Protein AF-A0A0U3ACP2-F1 (afdb_monomer)

Structure (mmCIF, N/CA/C/O backbone):
data_AF-A0A0U3ACP2-F1
#
_entry.id   AF-A0A0U3ACP2-F1
#
loop_
_atom_site.group_PDB
_atom_site.id
_atom_site.type_symbol
_atom_site.label_atom_id
_atom_site.label_alt_id
_atom_site.label_comp_id
_atom_site.label_asym_id
_atom_site.label_entity_id
_atom_site.label_seq_id
_atom_site.pdbx_PDB_ins_code
_atom_site.Cartn_x
_atom_site.Cartn_y
_atom_site.Cartn_z
_atom_site.occupancy
_atom_site.B_iso_or_equiv
_atom_site.auth_seq_id
_atom_site.auth_comp_id
_atom_site.auth_asym_id
_atom_site.auth_atom_id
_atom_site.pdbx_PDB_model_num
ATOM 1 N N . GLY A 1 1 ? 22.436 21.867 -11.430 1.00 62.94 1 GLY A N 1
ATOM 2 C CA . GLY A 1 1 ? 21.105 21.415 -11.874 1.00 62.94 1 GLY A CA 1
ATOM 3 C C . GLY A 1 1 ? 21.009 19.905 -11.832 1.00 62.94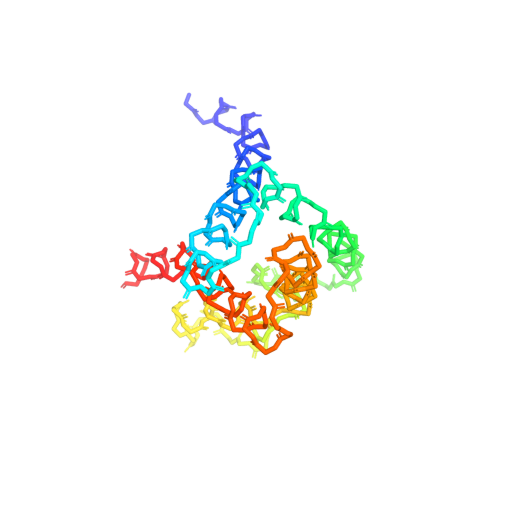 1 GLY A C 1
ATOM 4 O O . GLY A 1 1 ? 20.595 19.380 -10.815 1.00 62.94 1 GLY A O 1
ATOM 5 N N . ARG A 1 2 ? 21.457 19.212 -12.889 1.00 66.38 2 ARG A N 1
ATOM 6 C CA . ARG A 1 2 ? 21.282 17.758 -13.098 1.00 66.38 2 ARG A CA 1
ATOM 7 C C . ARG A 1 2 ? 22.010 16.847 -12.089 1.00 66.38 2 ARG A C 1
ATOM 9 O O . ARG A 1 2 ? 21.354 16.049 -11.436 1.00 66.38 2 ARG A O 1
ATOM 16 N N . GLY A 1 3 ? 23.311 17.062 -11.857 1.00 78.31 3 GLY A N 1
ATOM 17 C CA . GLY A 1 3 ? 24.094 16.221 -10.930 1.00 78.31 3 GLY A CA 1
ATOM 18 C C . GLY A 1 3 ? 23.636 16.280 -9.464 1.00 78.31 3 GLY A C 1
ATOM 19 O O . GLY A 1 3 ? 23.723 15.294 -8.739 1.00 78.31 3 GLY A O 1
ATOM 20 N N . PHE A 1 4 ? 23.073 17.415 -9.032 1.00 81.19 4 PHE A N 1
ATOM 21 C CA . PHE A 1 4 ? 22.489 17.558 -7.693 1.00 81.19 4 PHE A CA 1
ATOM 22 C C . PHE A 1 4 ? 21.238 16.681 -7.522 1.00 81.19 4 PHE A C 1
ATOM 24 O O . PHE A 1 4 ? 21.125 15.958 -6.536 1.00 81.19 4 PHE A O 1
ATOM 31 N N . PHE A 1 5 ? 20.330 16.686 -8.504 1.00 77.25 5 PHE A N 1
ATOM 32 C CA . PHE A 1 5 ? 19.140 15.829 -8.485 1.00 77.25 5 PHE A CA 1
ATOM 33 C C . PHE A 1 5 ? 19.478 14.341 -8.620 1.00 77.25 5 PHE A C 1
ATOM 35 O O . PHE A 1 5 ? 18.859 13.530 -7.941 1.00 77.25 5 PHE A O 1
ATOM 42 N N . GLU A 1 6 ? 20.476 13.975 -9.427 1.00 81.44 6 GLU A N 1
ATOM 43 C CA . GLU A 1 6 ? 20.934 12.581 -9.546 1.00 81.44 6 GLU A CA 1
ATOM 44 C C . GLU A 1 6 ? 21.473 12.053 -8.209 1.00 81.44 6 GLU A C 1
ATOM 46 O O . GLU A 1 6 ? 21.091 10.964 -7.782 1.00 81.44 6 GLU A O 1
ATOM 51 N N . THR A 1 7 ? 22.252 12.873 -7.494 1.00 86.50 7 THR A N 1
ATOM 52 C CA . THR A 1 7 ? 22.810 12.523 -6.175 1.00 86.50 7 THR A CA 1
ATOM 53 C C . THR A 1 7 ? 21.718 12.373 -5.109 1.00 86.50 7 THR A C 1
ATOM 55 O O . THR A 1 7 ? 21.801 11.494 -4.254 1.00 86.50 7 THR A O 1
ATOM 58 N N . LEU A 1 8 ? 20.674 13.208 -5.157 1.00 86.62 8 LEU A N 1
ATOM 59 C CA . LEU A 1 8 ? 19.567 13.177 -4.192 1.00 86.62 8 LEU A CA 1
ATOM 60 C C . LEU A 1 8 ? 18.435 12.211 -4.565 1.00 86.62 8 LEU A C 1
ATOM 62 O O . LEU A 1 8 ? 17.572 11.940 -3.729 1.00 86.62 8 LEU A O 1
ATOM 66 N N . SER A 1 9 ? 18.414 11.680 -5.787 1.00 83.69 9 SER A N 1
ATOM 67 C CA . SER A 1 9 ? 17.339 10.801 -6.262 1.00 83.69 9 SER A CA 1
ATOM 68 C C . SER A 1 9 ? 17.060 9.596 -5.347 1.00 83.69 9 SER A C 1
ATOM 70 O O . SER A 1 9 ? 15.880 9.350 -5.072 1.00 83.69 9 SER A O 1
ATOM 72 N N . PRO A 1 10 ? 18.063 8.906 -4.756 1.00 86.06 10 PRO A N 1
ATOM 73 C CA . PRO A 1 10 ? 17.789 7.793 -3.850 1.00 86.06 10 PRO A CA 1
ATOM 74 C C . PRO A 1 10 ? 17.147 8.259 -2.537 1.00 86.06 10 PRO A C 1
ATOM 76 O O . PRO A 1 10 ? 16.304 7.560 -1.978 1.00 86.06 10 PRO A O 1
ATOM 79 N N . LEU A 1 11 ? 17.500 9.460 -2.061 1.00 84.44 11 LEU A N 1
ATOM 80 C CA . LEU A 1 11 ? 16.915 10.052 -0.856 1.00 84.44 11 LEU A CA 1
ATOM 81 C C . LEU A 1 11 ? 15.450 10.426 -1.081 1.00 84.44 11 LEU A C 1
ATOM 83 O O . LEU A 1 11 ? 14.605 10.098 -0.250 1.00 84.44 11 LEU A O 1
ATOM 87 N N . PHE A 1 12 ? 15.126 11.053 -2.216 1.00 85.19 12 PHE A N 1
ATOM 88 C CA . PHE A 1 12 ? 13.735 11.351 -2.568 1.00 85.19 12 PHE A CA 1
ATOM 89 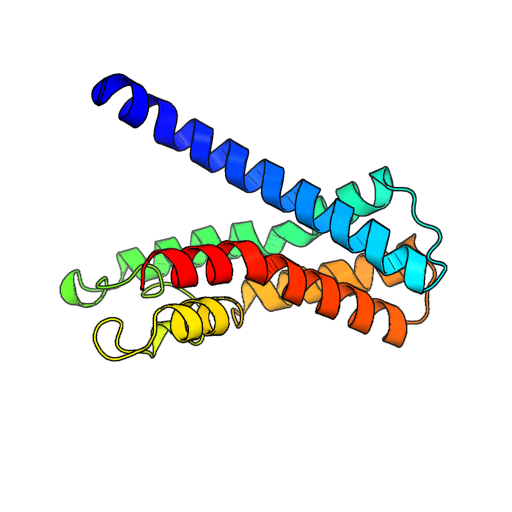C C . PHE A 1 12 ? 12.899 10.081 -2.711 1.00 85.19 12 PHE A C 1
ATOM 91 O O . PHE A 1 12 ? 11.759 10.045 -2.250 1.00 85.19 12 PHE A O 1
ATOM 98 N N . PHE A 1 13 ? 13.471 9.025 -3.290 1.00 83.06 13 PHE A N 1
ATOM 99 C CA . PHE A 1 13 ? 12.812 7.730 -3.396 1.00 83.06 13 PHE A CA 1
ATOM 100 C C . PHE A 1 13 ? 12.530 7.115 -2.018 1.00 83.06 13 PHE A C 1
ATOM 102 O O . PHE A 1 13 ? 11.388 6.762 -1.723 1.00 83.06 13 PHE A O 1
ATOM 109 N N . ALA A 1 14 ? 13.534 7.057 -1.138 1.00 83.75 14 ALA A N 1
ATOM 110 C CA . ALA A 1 14 ? 13.372 6.538 0.221 1.00 83.75 14 ALA A CA 1
ATOM 111 C C . ALA A 1 14 ? 12.342 7.345 1.034 1.00 83.75 14 ALA A C 1
ATOM 113 O O . ALA A 1 14 ? 11.500 6.775 1.736 1.00 83.75 14 ALA A O 1
ATOM 114 N N . PHE A 1 15 ? 12.361 8.673 0.898 1.00 88.75 15 PHE A N 1
ATOM 115 C CA . PHE A 1 15 ? 11.390 9.549 1.545 1.00 88.75 15 PHE A CA 1
ATOM 116 C C . PHE A 1 15 ? 9.974 9.336 0.995 1.00 88.75 15 PHE A C 1
ATOM 118 O O . PHE A 1 15 ? 9.026 9.236 1.770 1.00 88.75 15 PHE A O 1
ATOM 125 N N . GLY A 1 16 ? 9.827 9.192 -0.324 1.00 87.06 16 GLY A N 1
ATOM 126 C CA . GLY A 1 16 ? 8.550 8.892 -0.972 1.00 87.06 16 GLY A CA 1
ATOM 127 C C . GLY A 1 16 ? 7.944 7.572 -0.492 1.00 87.06 16 GLY A C 1
ATOM 128 O O . GLY A 1 1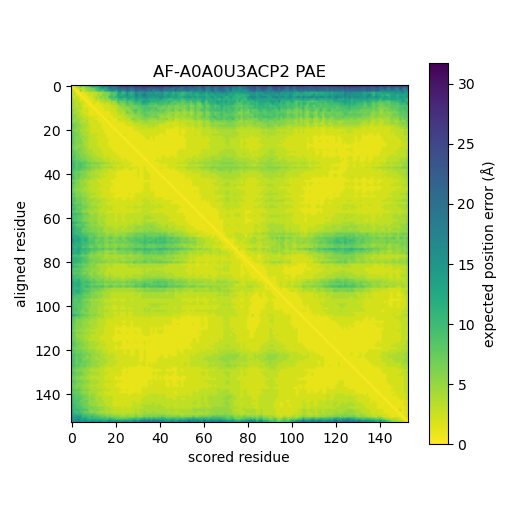6 ? 6.758 7.527 -0.167 1.00 87.06 16 GLY A O 1
ATOM 129 N N . ILE A 1 17 ? 8.765 6.523 -0.363 1.00 87.31 17 ILE A N 1
ATOM 130 C CA . ILE A 1 17 ? 8.349 5.241 0.227 1.00 87.31 17 ILE A CA 1
ATOM 131 C C . ILE A 1 17 ? 7.873 5.434 1.665 1.00 87.31 17 ILE A C 1
ATOM 133 O O . ILE A 1 17 ? 6.816 4.942 2.046 1.00 87.31 17 ILE A O 1
ATOM 137 N N . THR A 1 18 ? 8.643 6.156 2.470 1.00 90.81 18 THR A N 1
ATOM 138 C CA . THR A 1 18 ? 8.297 6.388 3.875 1.00 90.81 18 THR A CA 1
ATOM 139 C C . THR A 1 18 ? 6.964 7.130 3.988 1.00 90.81 18 THR A C 1
ATOM 141 O O . THR A 1 18 ? 6.078 6.726 4.743 1.00 90.81 18 THR A O 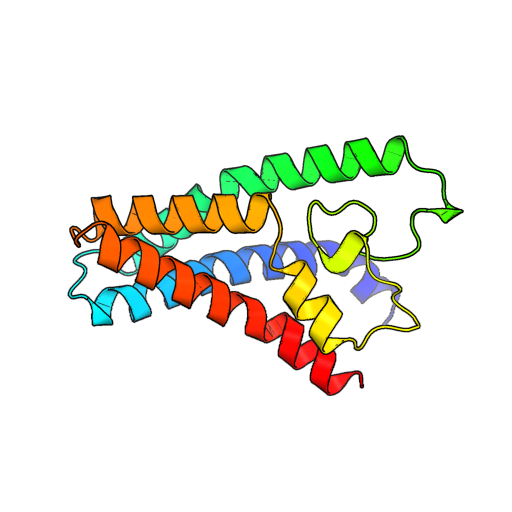1
ATOM 144 N N . LEU A 1 19 ? 6.773 8.170 3.176 1.00 93.31 19 LEU A N 1
ATOM 145 C CA . LEU A 1 19 ? 5.540 8.946 3.147 1.00 93.31 19 LEU A CA 1
ATOM 146 C C . LEU A 1 19 ? 4.336 8.107 2.698 1.00 93.31 19 LEU A C 1
ATOM 148 O O . LEU A 1 19 ? 3.249 8.285 3.245 1.00 93.31 19 LEU A O 1
ATOM 152 N N . SER A 1 20 ? 4.507 7.166 1.760 1.00 93.06 20 SER A N 1
ATOM 153 C CA . SER A 1 20 ? 3.407 6.291 1.333 1.00 93.06 20 SER A CA 1
ATOM 154 C C . SER A 1 20 ? 2.930 5.362 2.450 1.00 93.06 20 SER A C 1
ATOM 156 O O . SER A 1 20 ? 1.731 5.118 2.555 1.00 93.06 20 SER A O 1
ATOM 158 N N . ILE A 1 21 ? 3.838 4.888 3.309 1.00 96.19 21 ILE A N 1
ATOM 159 C CA . ILE A 1 21 ? 3.502 4.026 4.457 1.00 96.19 21 ILE A CA 1
ATOM 160 C C . ILE A 1 21 ? 2.661 4.806 5.472 1.00 96.19 21 ILE A C 1
ATOM 162 O O . ILE A 1 21 ? 1.591 4.353 5.886 1.00 96.19 21 ILE A O 1
ATOM 166 N N . PHE A 1 22 ? 3.095 6.018 5.828 1.00 96.88 22 PHE A N 1
ATOM 167 C CA . PHE A 1 22 ? 2.316 6.894 6.706 1.00 96.88 22 PHE A CA 1
ATOM 168 C C . PHE A 1 22 ? 0.984 7.304 6.074 1.00 96.88 22 PHE A C 1
ATOM 170 O O . PHE A 1 22 ? -0.036 7.328 6.760 1.00 96.88 22 PHE A O 1
ATOM 177 N N . GLY A 1 23 ? 0.966 7.552 4.763 1.00 97.75 23 GLY A N 1
ATOM 178 C CA . GLY A 1 23 ? -0.257 7.794 4.003 1.00 97.75 23 GLY A CA 1
ATOM 179 C C . GLY A 1 23 ? -1.239 6.625 4.100 1.00 97.75 23 GLY A C 1
ATOM 180 O O . GLY A 1 23 ? -2.408 6.838 4.413 1.00 97.75 23 GLY A O 1
ATOM 181 N N . ALA A 1 24 ? -0.770 5.388 3.920 1.00 98.06 24 ALA A N 1
ATOM 182 C CA . ALA A 1 24 ? -1.596 4.191 4.060 1.00 98.06 24 ALA A CA 1
ATOM 183 C C . ALA A 1 24 ? -2.156 4.044 5.482 1.00 98.06 24 ALA A C 1
ATOM 185 O O . ALA A 1 24 ? -3.344 3.769 5.644 1.00 98.06 24 ALA A O 1
ATOM 186 N N . GLY A 1 25 ? -1.341 4.285 6.513 1.00 98.50 25 GLY A N 1
ATOM 187 C CA . GLY A 1 25 ? -1.800 4.266 7.903 1.00 98.50 25 GLY A CA 1
ATOM 188 C C . GLY A 1 25 ? -2.803 5.378 8.221 1.00 98.50 25 GLY A C 1
ATOM 189 O O . GLY A 1 25 ? -3.769 5.143 8.943 1.00 98.50 25 GLY A O 1
ATOM 190 N N . PHE A 1 26 ? -2.634 6.567 7.637 1.00 98.62 26 PHE A N 1
ATOM 191 C CA . PHE A 1 26 ? -3.575 7.678 7.798 1.00 98.62 26 PHE A CA 1
ATOM 192 C C . PHE A 1 26 ? -4.926 7.362 7.155 1.00 98.62 26 PHE A C 1
ATOM 194 O O . PHE A 1 26 ? -5.970 7.542 7.779 1.00 98.62 26 PHE A O 1
ATOM 201 N N . VAL A 1 27 ? -4.909 6.832 5.930 1.00 98.62 27 VAL A N 1
ATOM 202 C CA . VAL A 1 27 ? -6.121 6.387 5.234 1.00 98.62 27 VAL A CA 1
ATOM 203 C C . VAL A 1 27 ? -6.790 5.247 6.001 1.00 98.62 27 VAL A C 1
ATOM 205 O O . VAL A 1 27 ? -7.993 5.309 6.231 1.00 98.62 27 VAL A O 1
ATOM 208 N N . LEU A 1 28 ? -6.029 4.249 6.461 1.00 98.75 28 LEU A N 1
ATOM 209 C CA . LEU A 1 28 ? -6.564 3.144 7.258 1.00 98.75 28 LEU A CA 1
ATOM 210 C C . LEU A 1 28 ? -7.242 3.644 8.538 1.00 98.75 28 LEU A C 1
ATOM 212 O O . LEU A 1 28 ? -8.322 3.167 8.871 1.00 98.75 28 LEU A O 1
ATOM 216 N N . TRP A 1 29 ? -6.641 4.618 9.226 1.00 98.81 29 TRP A N 1
ATOM 217 C CA . TRP A 1 29 ? -7.239 5.257 10.396 1.00 98.81 29 TRP A CA 1
ATOM 218 C C . TRP A 1 29 ? -8.560 5.949 10.051 1.00 98.81 29 TRP A C 1
ATOM 220 O O . TRP A 1 29 ? -9.570 5.676 10.695 1.00 98.81 29 TRP A O 1
ATOM 230 N N . LEU A 1 30 ? -8.580 6.796 9.014 1.00 98.69 30 LEU A N 1
ATOM 231 C CA . LEU A 1 30 ? -9.793 7.496 8.575 1.00 98.69 30 LEU A CA 1
ATOM 232 C C . LEU A 1 30 ? -10.917 6.521 8.215 1.00 98.69 30 LEU A C 1
ATOM 234 O O . LEU A 1 30 ? -12.048 6.682 8.669 1.00 98.69 30 LEU A O 1
ATOM 238 N N . VAL A 1 31 ? -10.601 5.491 7.431 1.00 98.44 31 VAL A N 1
ATOM 239 C CA . VAL A 1 31 ? -11.569 4.472 7.015 1.00 98.44 31 VAL A CA 1
ATOM 240 C C . VAL A 1 31 ? -12.030 3.642 8.212 1.00 98.44 31 VAL A C 1
ATOM 242 O O . VAL A 1 31 ? -13.218 3.358 8.330 1.00 98.44 31 VAL A O 1
ATOM 245 N N . GLY A 1 32 ? -11.133 3.302 9.141 1.00 98.44 32 GLY A N 1
ATOM 246 C CA . GLY A 1 32 ? -11.471 2.611 10.386 1.00 98.44 32 GLY A CA 1
ATOM 247 C C . GLY A 1 32 ? -12.509 3.369 11.219 1.00 98.44 32 GLY A C 1
ATOM 248 O O . GLY A 1 32 ? -13.411 2.750 11.786 1.00 98.44 32 GLY A O 1
ATOM 249 N N . LYS A 1 33 ? -12.467 4.710 11.229 1.00 98.38 33 LYS A N 1
ATOM 250 C CA . LYS A 1 33 ? -13.484 5.531 11.915 1.00 98.38 33 LYS A CA 1
ATOM 251 C C . LYS A 1 33 ? -14.882 5.419 11.322 1.00 98.38 33 LYS A C 1
ATOM 253 O O . LYS A 1 33 ? -15.838 5.589 12.069 1.00 98.38 33 LYS A O 1
ATOM 258 N N . LEU A 1 34 ? -15.022 5.046 10.051 1.00 98.19 34 LEU A N 1
ATOM 259 C CA . LEU A 1 34 ? -16.330 4.748 9.450 1.00 98.19 34 LEU A CA 1
ATOM 260 C C . LEU A 1 34 ? -16.976 3.480 10.037 1.00 98.19 34 LEU A C 1
ATOM 262 O O . LEU A 1 34 ? -18.172 3.267 9.867 1.00 98.19 34 LEU A O 1
ATOM 266 N N . PHE A 1 35 ? -16.188 2.648 10.724 1.00 97.81 35 PHE A N 1
ATOM 267 C CA . PHE A 1 35 ? -16.601 1.386 11.341 1.00 97.81 35 PHE A CA 1
ATOM 268 C C . PHE A 1 35 ? -16.415 1.386 12.868 1.00 97.81 35 PHE A C 1
ATOM 270 O O . PHE A 1 35 ? -16.300 0.325 13.477 1.00 97.81 35 PHE A O 1
ATOM 277 N N . ASP A 1 36 ? -16.338 2.564 13.496 1.00 97.62 36 ASP A N 1
ATOM 278 C CA . ASP A 1 36 ? -16.151 2.727 14.946 1.00 97.62 36 ASP A CA 1
ATOM 279 C C . ASP A 1 36 ? -14.886 2.070 15.528 1.00 97.62 36 ASP A C 1
ATOM 281 O O . ASP A 1 36 ? -14.826 1.761 16.729 1.00 97.62 36 ASP A O 1
ATOM 285 N N . ALA A 1 37 ? -13.851 1.902 14.701 1.00 98.25 37 ALA A N 1
ATOM 286 C CA . ALA A 1 37 ? -12.604 1.273 15.102 1.00 98.25 37 ALA A CA 1
ATOM 287 C C . ALA A 1 37 ? -11.865 2.074 16.197 1.00 98.25 37 ALA A C 1
ATOM 289 O O . ALA A 1 37 ? -11.865 3.314 16.229 1.00 98.25 37 ALA A O 1
ATOM 290 N N . LYS A 1 38 ? -11.288 1.355 17.169 1.00 97.88 38 LYS A N 1
ATOM 291 C CA . LYS A 1 38 ? -10.783 1.896 18.448 1.00 97.88 38 LYS A CA 1
ATOM 292 C C . LYS A 1 38 ? -9.289 2.224 18.463 1.00 97.88 38 LYS A C 1
ATOM 294 O O . LYS A 1 38 ? -8.793 2.730 19.467 1.00 97.88 38 LYS A O 1
ATOM 299 N N . GLU A 1 39 ? -8.567 1.961 17.385 1.00 98.12 39 GLU A N 1
ATOM 300 C CA . GLU A 1 39 ? -7.150 2.288 17.255 1.00 98.12 39 GLU A CA 1
ATOM 301 C C . GLU A 1 39 ? -6.909 3.804 17.300 1.00 98.12 39 GLU A C 1
ATOM 303 O O . GLU A 1 39 ? -7.700 4.616 16.806 1.00 98.12 39 GLU A O 1
ATOM 308 N N . SER A 1 40 ? -5.779 4.204 17.879 1.00 98.50 40 SER A N 1
ATOM 309 C CA . SER A 1 40 ? -5.269 5.565 17.725 1.00 98.50 40 SER A CA 1
ATOM 310 C C . SER A 1 40 ? -4.628 5.742 16.343 1.00 98.50 40 SER A C 1
ATOM 312 O O . SER A 1 40 ? -4.267 4.767 15.685 1.00 98.50 40 SER A O 1
ATOM 314 N N . VAL A 1 41 ? -4.417 6.987 15.908 1.00 98.19 41 VAL A N 1
ATOM 315 C CA . VAL A 1 41 ? -3.689 7.263 14.653 1.00 98.19 41 VAL A CA 1
ATOM 316 C C . VAL A 1 41 ? -2.271 6.673 14.670 1.00 98.19 41 VAL A C 1
ATOM 318 O O . VAL A 1 41 ? -1.830 6.085 13.688 1.00 98.19 41 VAL A O 1
ATOM 321 N N . SER A 1 42 ? -1.590 6.732 15.820 1.00 98.31 42 SER A N 1
ATOM 322 C CA . SER A 1 42 ? -0.268 6.119 16.008 1.00 98.31 42 SER A CA 1
ATOM 323 C C . SER A 1 42 ? -0.323 4.599 15.835 1.00 98.31 42 SER A C 1
ATOM 325 O O . SER A 1 42 ? 0.518 4.012 15.157 1.00 98.31 42 SER A O 1
ATOM 327 N N . ALA A 1 43 ? -1.366 3.955 16.364 1.00 98.62 43 ALA A N 1
ATOM 328 C CA . ALA A 1 43 ? -1.570 2.526 16.175 1.00 98.62 43 ALA A CA 1
ATOM 329 C C . ALA A 1 43 ? -1.856 2.163 14.705 1.00 98.62 43 ALA A C 1
ATOM 331 O O . ALA A 1 43 ? -1.371 1.139 14.232 1.00 98.62 43 ALA A O 1
ATOM 332 N N . ALA A 1 44 ? -2.565 3.007 13.951 1.00 98.75 44 ALA A N 1
ATOM 333 C CA . ALA A 1 44 ? -2.757 2.803 12.514 1.00 98.75 44 ALA A CA 1
ATOM 334 C C . ALA A 1 44 ? -1.453 2.954 11.709 1.00 98.75 44 ALA A C 1
ATOM 336 O O . ALA A 1 44 ? -1.195 2.158 10.806 1.00 98.75 44 ALA A O 1
ATOM 337 N N . PHE A 1 45 ? -0.590 3.913 12.064 1.00 98.69 45 PHE A N 1
ATOM 338 C CA . PHE A 1 45 ? 0.755 4.027 11.483 1.00 98.69 45 PHE A CA 1
ATOM 339 C C . PHE A 1 45 ? 1.627 2.817 11.807 1.00 98.69 45 PHE A C 1
ATOM 341 O O . PHE A 1 45 ? 2.332 2.312 10.934 1.00 98.69 45 PHE A O 1
ATOM 348 N N . MET A 1 46 ? 1.545 2.317 13.038 1.00 98.62 46 MET A N 1
ATOM 349 C CA . MET A 1 46 ? 2.222 1.093 13.452 1.00 98.62 46 MET A CA 1
ATOM 350 C C . MET A 1 46 ? 1.750 -0.106 12.615 1.00 98.62 46 MET A C 1
ATOM 352 O O . MET A 1 46 ? 2.584 -0.833 12.080 1.00 98.62 46 MET A O 1
ATOM 356 N N . ILE A 1 47 ? 0.433 -0.282 12.441 1.00 98.75 47 ILE A N 1
ATOM 357 C CA . ILE A 1 47 ? -0.138 -1.334 11.582 1.00 98.75 47 ILE A CA 1
ATOM 358 C C . ILE A 1 47 ? 0.404 -1.218 10.157 1.00 98.75 47 ILE A C 1
ATOM 360 O O . ILE A 1 47 ? 0.896 -2.208 9.622 1.00 98.75 47 ILE A O 1
ATOM 364 N N . ALA A 1 48 ? 0.349 -0.025 9.558 1.00 98.56 48 ALA A N 1
ATOM 365 C CA . ALA A 1 48 ? 0.840 0.190 8.200 1.00 98.56 48 ALA A CA 1
ATOM 366 C C . ALA A 1 48 ? 2.334 -0.124 8.073 1.00 98.56 48 ALA A C 1
ATOM 368 O O . ALA A 1 48 ? 2.733 -0.812 7.144 1.00 98.56 48 ALA A O 1
ATOM 369 N N . THR A 1 49 ? 3.145 0.290 9.045 1.00 98.06 49 THR A N 1
ATOM 370 C CA . THR A 1 49 ? 4.589 0.021 9.052 1.00 98.06 49 THR A CA 1
ATOM 371 C C . THR A 1 49 ? 4.889 -1.477 9.108 1.00 98.06 49 THR A C 1
ATOM 373 O O . THR A 1 49 ? 5.695 -1.971 8.324 1.00 98.06 49 THR A O 1
ATOM 376 N N . TYR A 1 50 ? 4.228 -2.231 9.992 1.00 98.06 50 TYR A N 1
ATOM 377 C CA . TYR A 1 50 ? 4.443 -3.681 10.077 1.00 98.06 50 TYR A CA 1
ATOM 378 C C . TYR A 1 50 ? 3.842 -4.449 8.895 1.00 98.06 50 TYR A C 1
ATOM 380 O O . TYR A 1 50 ? 4.357 -5.505 8.527 1.00 98.06 50 TYR A O 1
ATOM 388 N N . ALA A 1 51 ? 2.790 -3.924 8.268 1.00 98.50 51 ALA A N 1
ATOM 389 C CA . ALA A 1 51 ? 2.195 -4.528 7.083 1.00 98.50 51 ALA A CA 1
ATOM 390 C C . ALA A 1 51 ? 3.124 -4.495 5.859 1.00 98.50 51 ALA A C 1
ATOM 392 O O . ALA A 1 51 ? 2.870 -5.234 4.917 1.00 98.50 51 ALA A O 1
ATOM 393 N N . GLU A 1 52 ? 4.199 -3.699 5.872 1.00 97.19 52 GLU A N 1
ATOM 394 C CA . GLU A 1 52 ? 5.159 -3.549 4.767 1.00 97.19 52 GLU A CA 1
ATOM 395 C C . GLU A 1 52 ? 6.247 -4.630 4.732 1.00 97.19 52 GLU A C 1
ATOM 397 O O . GLU A 1 52 ? 7.028 -4.684 3.785 1.00 97.19 52 GLU A O 1
ATOM 402 N N . VAL A 1 53 ? 6.305 -5.538 5.711 1.00 96.75 53 VAL A N 1
ATOM 403 C CA . VAL A 1 53 ? 7.274 -6.652 5.706 1.00 96.75 53 VAL A CA 1
ATOM 404 C C . VAL A 1 53 ? 7.278 -7.450 4.383 1.00 96.75 53 VAL A C 1
ATOM 406 O O . VAL A 1 53 ? 8.367 -7.705 3.862 1.00 96.75 53 VAL A O 1
ATOM 409 N N 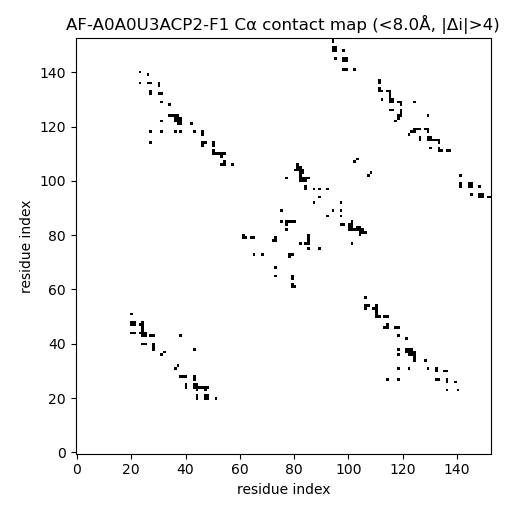. PRO A 1 54 ? 6.128 -7.786 3.758 1.00 97.94 54 PRO A N 1
ATOM 410 C CA . PRO A 1 54 ? 6.093 -8.421 2.438 1.00 97.94 54 PRO A CA 1
ATOM 411 C C . PRO A 1 54 ? 6.819 -7.635 1.342 1.00 97.94 54 PRO A C 1
ATOM 413 O O . PRO A 1 54 ? 7.331 -8.230 0.398 1.00 97.94 54 PRO A O 1
ATOM 416 N N . ARG A 1 55 ? 6.908 -6.307 1.454 1.00 94.88 55 ARG A N 1
ATOM 417 C CA . ARG A 1 55 ? 7.574 -5.459 0.461 1.00 94.88 55 ARG A CA 1
ATOM 418 C C . ARG A 1 55 ? 9.091 -5.629 0.474 1.00 94.88 55 ARG A C 1
ATOM 420 O O . ARG A 1 55 ? 9.723 -5.521 -0.573 1.00 94.88 55 ARG A O 1
ATOM 427 N N . LEU A 1 56 ? 9.677 -5.984 1.618 1.00 94.62 56 LEU A N 1
ATOM 428 C CA . LEU A 1 56 ? 11.085 -6.387 1.682 1.00 94.62 56 LEU A CA 1
ATOM 429 C C . LEU A 1 56 ? 11.319 -7.666 0.875 1.00 94.62 56 LEU A C 1
ATOM 431 O O . LEU A 1 56 ? 12.275 -7.750 0.107 1.00 94.62 56 LEU A O 1
ATOM 435 N N . VAL A 1 57 ? 10.403 -8.631 0.994 1.00 97.50 57 VAL A N 1
ATOM 436 C CA . VAL A 1 57 ? 10.443 -9.868 0.204 1.00 97.50 57 VAL A CA 1
ATOM 437 C C . VAL A 1 57 ? 10.287 -9.551 -1.283 1.00 97.50 57 VAL A C 1
ATOM 439 O O . VAL A 1 57 ? 11.085 -10.035 -2.080 1.00 97.50 57 VAL A O 1
ATOM 442 N N . GLN A 1 58 ? 9.346 -8.672 -1.645 1.00 96.25 58 GLN A N 1
ATOM 443 C CA . GLN A 1 58 ? 9.131 -8.234 -3.027 1.00 96.25 58 GLN A CA 1
ATOM 444 C C . GLN A 1 58 ? 10.397 -7.666 -3.668 1.00 96.25 58 GLN A C 1
ATOM 446 O O . GLN A 1 58 ? 10.724 -8.016 -4.801 1.00 96.25 58 GLN A O 1
ATOM 451 N N . ILE A 1 59 ? 11.118 -6.794 -2.956 1.00 93.69 59 ILE A N 1
ATOM 452 C CA . ILE A 1 59 ? 12.361 -6.191 -3.455 1.00 93.69 59 ILE A CA 1
ATOM 453 C C . ILE A 1 59 ? 13.373 -7.286 -3.804 1.00 93.69 59 ILE A C 1
ATOM 455 O O . ILE A 1 59 ? 13.938 -7.274 -4.898 1.00 93.69 59 ILE A O 1
ATOM 459 N N . LEU A 1 60 ? 13.558 -8.260 -2.911 1.00 95.81 60 LEU A N 1
ATOM 460 C CA . LEU A 1 60 ? 14.491 -9.366 -3.123 1.00 95.81 60 LEU A CA 1
ATOM 461 C C . LEU A 1 60 ? 14.055 -10.268 -4.282 1.00 95.81 60 LEU A C 1
ATOM 463 O O . LEU A 1 60 ? 14.879 -10.628 -5.122 1.00 95.81 60 LEU A O 1
ATOM 467 N N . THR A 1 61 ? 12.767 -10.603 -4.378 1.00 96.25 61 THR A N 1
ATOM 468 C CA . THR A 1 61 ? 12.254 -11.463 -5.455 1.00 96.25 61 THR A CA 1
ATOM 469 C C . THR A 1 61 ? 12.270 -10.775 -6.815 1.00 96.25 61 THR A C 1
ATOM 471 O O . THR A 1 61 ? 12.541 -11.420 -7.826 1.00 96.25 61 THR A O 1
ATOM 474 N N . ASN A 1 62 ? 12.006 -9.469 -6.870 1.00 95.12 62 ASN A N 1
ATOM 475 C CA . ASN A 1 62 ? 12.081 -8.701 -8.111 1.00 95.12 62 ASN A CA 1
ATOM 476 C C . ASN A 1 62 ? 13.536 -8.571 -8.577 1.00 95.12 62 ASN A C 1
ATOM 478 O O . ASN A 1 62 ? 13.810 -8.754 -9.761 1.00 95.12 62 ASN A O 1
ATOM 482 N N . ALA A 1 63 ? 14.473 -8.324 -7.653 1.00 93.62 63 ALA A N 1
ATOM 483 C CA . ALA A 1 63 ? 15.900 -8.298 -7.962 1.00 93.62 63 ALA A CA 1
ATOM 484 C C . ALA A 1 63 ? 16.392 -9.659 -8.479 1.00 93.62 63 ALA A C 1
ATOM 486 O O . ALA A 1 63 ? 17.046 -9.719 -9.518 1.00 93.62 63 ALA A O 1
ATOM 487 N N . ALA A 1 64 ? 16.022 -10.755 -7.809 1.00 95.38 64 ALA A N 1
ATOM 488 C CA . ALA A 1 64 ? 16.380 -12.105 -8.236 1.00 95.38 64 ALA A CA 1
ATOM 489 C C . ALA A 1 64 ? 15.844 -12.435 -9.639 1.00 95.38 64 ALA A C 1
ATOM 491 O O . ALA A 1 64 ? 16.584 -12.964 -10.460 1.00 95.38 64 ALA A O 1
ATOM 492 N N . GLN A 1 65 ? 14.591 -12.080 -9.946 1.00 94.56 65 GLN A N 1
ATOM 493 C CA . GLN A 1 65 ? 14.044 -12.247 -11.296 1.00 94.56 65 GLN A CA 1
ATOM 494 C C . GLN A 1 65 ? 14.802 -11.418 -12.332 1.00 94.56 65 GLN A C 1
ATOM 496 O O . GLN A 1 65 ? 15.153 -11.945 -13.381 1.00 94.56 65 GLN A O 1
ATOM 501 N N . GLY A 1 66 ? 15.085 -10.147 -12.033 1.00 93.75 66 GLY A N 1
ATOM 502 C CA . GLY A 1 66 ? 15.813 -9.265 -12.945 1.00 93.75 66 GLY A CA 1
ATOM 503 C C . GLY A 1 66 ? 17.192 -9.806 -13.332 1.00 93.75 66 GLY A C 1
ATOM 504 O O . GLY A 1 66 ? 17.592 -9.662 -14.480 1.00 93.75 66 GLY A O 1
ATOM 505 N N . LEU A 1 67 ? 17.886 -10.491 -12.414 1.00 94.38 67 LEU A N 1
ATOM 506 C CA . LEU A 1 67 ? 19.185 -11.128 -12.680 1.00 94.38 67 LEU A CA 1
ATOM 507 C C . LEU A 1 67 ? 19.104 -12.354 -13.605 1.00 94.38 67 LEU A C 1
ATOM 509 O O . LEU A 1 67 ? 20.115 -12.746 -14.180 1.00 94.38 67 LEU A O 1
ATOM 513 N N . LEU A 1 68 ? 17.929 -12.976 -13.721 1.00 94.50 68 LEU A N 1
ATOM 514 C CA . LEU A 1 68 ? 17.702 -14.175 -14.535 1.00 94.50 68 LEU A CA 1
ATOM 515 C C . LEU A 1 68 ? 17.038 -13.863 -15.885 1.00 94.50 68 LEU A C 1
ATOM 517 O O . LEU A 1 68 ? 16.913 -14.748 -16.729 1.00 94.50 68 LEU A O 1
ATOM 521 N N . MET A 1 69 ? 16.581 -12.627 -16.077 1.00 94.12 69 MET A N 1
ATOM 522 C CA . MET A 1 69 ? 15.872 -12.173 -17.270 1.00 94.12 69 MET A CA 1
ATOM 523 C C . MET A 1 69 ? 16.842 -11.624 -18.321 1.00 94.12 69 MET A C 1
ATOM 525 O O . MET A 1 69 ? 17.864 -11.024 -17.987 1.00 94.12 69 MET A O 1
ATOM 529 N N . SER A 1 70 ? 16.518 -11.805 -19.606 1.00 94.12 70 SER A N 1
ATOM 530 C CA . SER A 1 70 ? 17.291 -11.176 -20.681 1.00 94.12 70 SER A CA 1
ATOM 531 C C . SER A 1 70 ? 16.988 -9.670 -20.738 1.00 94.12 70 SER A C 1
ATOM 533 O O . SER A 1 70 ? 15.859 -9.274 -20.419 1.00 94.12 70 SER A O 1
ATOM 535 N N . PRO A 1 71 ? 17.939 -8.815 -21.158 1.00 89.38 71 PRO A N 1
ATOM 536 C CA . PRO A 1 71 ? 17.716 -7.371 -21.239 1.00 89.38 71 PRO A CA 1
ATOM 537 C C . PRO A 1 71 ? 16.484 -6.981 -22.066 1.00 89.38 71 PRO A C 1
ATOM 539 O O . PRO A 1 71 ? 15.767 -6.053 -21.704 1.00 89.38 71 PRO A O 1
ATOM 542 N N . GLU A 1 72 ? 16.185 -7.727 -23.130 1.00 90.31 72 GLU A N 1
ATOM 543 C CA . GLU A 1 72 ? 15.047 -7.477 -24.025 1.00 90.31 72 GLU A CA 1
ATOM 544 C C . GLU A 1 72 ? 13.696 -7.694 -23.326 1.00 90.31 72 GLU A C 1
ATOM 546 O O . GLU A 1 72 ? 12.696 -7.078 -23.690 1.00 90.31 72 GLU A O 1
ATOM 551 N N . SER A 1 73 ? 13.660 -8.550 -22.301 1.00 88.31 73 SER A N 1
ATOM 552 C CA . SER A 1 73 ? 12.455 -8.814 -21.508 1.00 88.31 73 SER A CA 1
ATOM 553 C C . SER A 1 73 ? 12.196 -7.768 -20.414 1.00 88.31 73 SER A C 1
ATOM 555 O O . SER A 1 73 ? 11.104 -7.731 -19.848 1.00 88.31 73 SER A O 1
ATOM 557 N N . LEU A 1 74 ? 13.161 -6.885 -20.132 1.00 90.00 74 LEU A N 1
ATOM 558 C CA . LEU A 1 74 ? 13.058 -5.794 -19.154 1.00 90.00 74 LEU A CA 1
ATOM 559 C C . LEU A 1 74 ? 12.564 -4.494 -19.810 1.00 90.00 74 LEU A C 1
ATOM 561 O O . LEU A 1 74 ? 13.137 -3.421 -19.636 1.00 90.00 74 LEU A O 1
A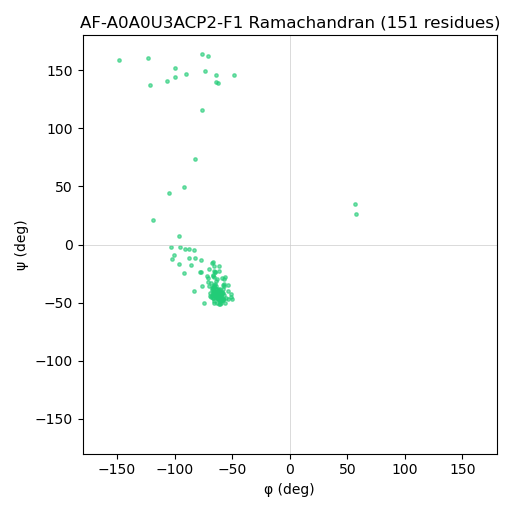TOM 565 N N . ASN A 1 75 ? 11.481 -4.597 -20.575 1.00 87.62 75 ASN A N 1
ATOM 566 C CA . ASN A 1 75 ? 10.931 -3.505 -21.382 1.00 87.62 75 ASN A CA 1
ATOM 567 C C . ASN A 1 75 ? 9.930 -2.599 -20.635 1.00 87.62 75 ASN A C 1
ATOM 569 O O . ASN A 1 75 ? 9.460 -1.610 -21.190 1.00 87.62 75 ASN A O 1
ATOM 573 N N . SER A 1 76 ? 9.593 -2.909 -19.379 1.00 88.25 76 SER A N 1
ATOM 574 C CA . SER A 1 76 ? 8.661 -2.114 -18.576 1.00 88.25 76 SER A CA 1
ATOM 575 C C . SER A 1 76 ? 8.994 -2.159 -17.085 1.00 88.25 76 SER A C 1
ATOM 577 O O . SER A 1 76 ? 9.610 -3.103 -16.590 1.00 88.25 76 SER A O 1
ATOM 579 N N . MET A 1 77 ? 8.510 -1.170 -16.325 1.00 86.62 77 MET A N 1
ATOM 580 C CA . MET A 1 77 ? 8.644 -1.160 -14.858 1.00 86.62 77 MET A CA 1
ATOM 581 C C . MET A 1 77 ? 7.941 -2.349 -14.181 1.00 86.62 77 MET A C 1
ATOM 583 O O . MET A 1 77 ? 8.295 -2.719 -13.064 1.00 86.62 77 MET A O 1
ATOM 587 N N . ASN A 1 78 ? 6.953 -2.955 -14.849 1.00 93.19 78 ASN A N 1
ATOM 588 C CA . ASN A 1 78 ? 6.210 -4.111 -14.347 1.00 93.19 78 ASN A CA 1
ATOM 589 C C . ASN A 1 78 ? 6.838 -5.450 -14.763 1.00 93.19 78 ASN A C 1
ATOM 591 O O . ASN A 1 78 ? 6.370 -6.493 -14.309 1.00 93.19 78 ASN A O 1
ATOM 595 N N . ALA A 1 79 ? 7.903 -5.443 -15.574 1.00 93.62 79 ALA A N 1
ATOM 596 C CA . ALA A 1 79 ? 8.496 -6.649 -16.154 1.00 93.62 79 ALA A CA 1
ATOM 597 C C . ALA A 1 79 ? 8.983 -7.664 -15.112 1.00 93.62 79 ALA A C 1
ATOM 599 O O . ALA A 1 79 ? 8.970 -8.854 -15.389 1.00 93.62 79 ALA A O 1
ATOM 600 N N . VAL A 1 80 ? 9.376 -7.215 -13.915 1.00 94.69 80 VAL A N 1
ATOM 601 C CA . VAL A 1 80 ? 9.785 -8.081 -12.789 1.00 94.69 80 VAL A CA 1
ATOM 602 C C . VAL A 1 80 ? 8.711 -8.206 -11.704 1.00 94.69 80 VAL A C 1
ATOM 604 O O . VAL A 1 80 ? 8.910 -8.908 -10.715 1.00 94.69 80 VAL A O 1
ATOM 607 N N . GLY A 1 81 ? 7.580 -7.516 -11.858 1.00 93.12 81 GLY A N 1
ATOM 608 C CA . GLY A 1 81 ? 6.501 -7.506 -10.876 1.00 93.12 81 GLY A CA 1
ATOM 609 C C . GLY A 1 81 ? 5.742 -8.831 -10.815 1.00 93.12 81 GLY A C 1
ATOM 610 O O . GLY A 1 81 ? 5.781 -9.636 -11.747 1.00 93.12 81 GLY A O 1
ATOM 611 N N . PHE A 1 82 ? 5.000 -9.029 -9.725 1.00 95.94 82 PHE A N 1
ATOM 612 C CA . PHE A 1 82 ? 4.046 -10.132 -9.564 1.00 95.94 82 PHE A CA 1
ATOM 613 C C . PHE A 1 82 ? 2.623 -9.600 -9.710 1.00 95.94 82 PHE A C 1
ATOM 615 O O . PHE A 1 82 ? 1.739 -9.898 -8.903 1.00 95.94 82 PHE A O 1
ATOM 622 N N . ASN A 1 83 ? 2.436 -8.760 -10.727 1.00 96.62 83 ASN A N 1
ATOM 623 C CA . ASN A 1 83 ? 1.215 -8.019 -10.969 1.00 96.62 83 ASN A CA 1
ATOM 624 C C . ASN A 1 83 ? 0.645 -8.296 -12.357 1.00 96.62 83 ASN A C 1
ATOM 626 O O . ASN A 1 83 ? 1.353 -8.758 -13.251 1.00 96.62 83 ASN A O 1
ATOM 630 N N . LEU A 1 84 ? -0.641 -8.002 -12.541 1.00 96.69 84 LEU A N 1
ATOM 631 C CA . LEU A 1 84 ? -1.318 -8.262 -13.813 1.00 96.69 84 LEU A CA 1
ATOM 632 C C . LEU A 1 84 ? -0.781 -7.404 -14.968 1.00 96.69 84 LEU A C 1
ATOM 634 O O . LEU A 1 84 ? -0.816 -7.848 -16.113 1.00 96.69 84 LEU A O 1
ATOM 638 N N . ALA A 1 85 ? -0.249 -6.210 -14.685 1.00 95.94 85 ALA A N 1
ATOM 639 C CA . ALA A 1 85 ? 0.312 -5.332 -15.713 1.00 95.94 85 ALA A CA 1
ATOM 640 C C . ALA A 1 85 ? 1.568 -5.911 -16.382 1.00 95.94 85 ALA A C 1
ATOM 642 O O . ALA A 1 85 ? 1.905 -5.498 -17.487 1.00 95.94 85 ALA A O 1
ATOM 643 N N . ARG A 1 86 ? 2.233 -6.900 -15.769 1.00 94.56 86 ARG A N 1
ATOM 644 C CA . ARG A 1 86 ? 3.353 -7.628 -16.386 1.00 94.56 86 ARG A CA 1
ATOM 645 C C . ARG A 1 86 ? 2.988 -8.290 -17.718 1.00 94.56 86 ARG A C 1
ATOM 647 O O . ARG A 1 86 ? 3.857 -8.476 -18.560 1.00 94.56 86 ARG A O 1
ATOM 654 N N . PHE A 1 87 ? 1.727 -8.676 -17.891 1.00 93.56 87 PHE A N 1
ATOM 655 C CA . PHE A 1 87 ? 1.252 -9.384 -19.082 1.00 93.56 87 PHE A CA 1
ATOM 656 C C . PHE A 1 87 ? 0.632 -8.450 -20.129 1.00 93.56 87 PHE A C 1
ATOM 658 O O . PHE A 1 87 ? 0.041 -8.925 -21.095 1.00 93.56 87 PHE A O 1
ATOM 665 N N . MET A 1 88 ? 0.718 -7.135 -19.922 1.00 94.38 88 MET A N 1
ATOM 666 C CA . MET A 1 88 ? 0.151 -6.130 -20.816 1.00 94.38 88 MET A CA 1
ATOM 667 C C . MET A 1 88 ? 1.230 -5.554 -21.730 1.00 94.38 88 MET A C 1
ATOM 669 O O . MET A 1 88 ? 2.365 -5.351 -21.304 1.00 94.38 88 MET A O 1
ATOM 673 N N . ASP A 1 89 ? 0.852 -5.254 -22.971 1.00 92.06 89 ASP A N 1
ATOM 674 C CA . ASP A 1 89 ? 1.699 -4.509 -23.901 1.00 92.06 89 ASP A CA 1
ATOM 675 C C . ASP A 1 89 ? 1.676 -3.016 -23.512 1.00 92.06 89 ASP A C 1
ATOM 677 O O . ASP A 1 89 ? 0.597 -2.408 -23.557 1.00 92.06 89 ASP A O 1
ATOM 681 N N . PRO A 1 90 ? 2.812 -2.421 -23.099 1.00 88.94 90 PRO A N 1
ATOM 682 C CA . PRO A 1 90 ? 2.864 -1.030 -22.661 1.00 88.94 90 PRO A CA 1
ATOM 683 C C . PRO A 1 90 ? 2.573 -0.021 -23.779 1.00 88.94 90 PRO A C 1
ATOM 685 O O . PRO A 1 90 ? 2.145 1.090 -23.466 1.00 88.94 90 PRO A O 1
ATOM 688 N N . ASP A 1 91 ? 2.756 -0.400 -25.045 1.00 90.25 91 ASP A N 1
ATOM 689 C CA . ASP A 1 91 ? 2.563 0.482 -26.200 1.00 90.25 91 ASP A CA 1
ATOM 690 C C . ASP A 1 91 ? 1.133 0.400 -26.756 1.00 90.25 91 ASP A C 1
ATOM 692 O O . ASP A 1 91 ? 0.636 1.349 -27.365 1.00 90.25 91 ASP A O 1
ATOM 696 N N . ALA A 1 92 ? 0.441 -0.719 -26.517 1.00 93.06 92 ALA A N 1
ATOM 697 C CA . ALA A 1 92 ? -0.931 -0.944 -26.979 1.00 93.06 92 ALA A CA 1
ATOM 698 C C . ALA A 1 92 ? -2.006 -0.775 -25.886 1.00 93.06 92 ALA A C 1
ATOM 700 O O . ALA A 1 92 ? -3.199 -0.718 -26.197 1.00 93.06 92 ALA A O 1
ATOM 701 N N . THR A 1 93 ? -1.623 -0.704 -24.608 1.00 94.25 93 THR A N 1
ATOM 702 C CA . THR A 1 93 ? -2.560 -0.654 -23.471 1.00 94.25 93 THR A CA 1
ATOM 703 C C . THR A 1 93 ? -2.625 0.742 -22.856 1.00 94.25 93 THR A C 1
ATOM 705 O O . THR A 1 93 ? -1.608 1.408 -22.690 1.00 94.25 93 THR A O 1
ATOM 708 N N . SER A 1 94 ? -3.819 1.198 -22.453 1.00 94.12 94 SER A N 1
ATOM 709 C CA . SER A 1 94 ? -3.951 2.530 -21.852 1.00 94.12 94 SER A CA 1
ATOM 710 C C . SER A 1 94 ? -3.147 2.655 -20.540 1.00 94.12 94 SER A C 1
ATOM 712 O O . SER A 1 94 ? -3.197 1.746 -19.700 1.00 94.12 94 SER A O 1
ATOM 714 N N . PRO A 1 95 ? -2.465 3.794 -20.291 1.00 93.25 95 PRO A N 1
ATOM 715 C CA . PRO A 1 95 ? -1.665 3.991 -19.078 1.00 93.25 95 PRO A CA 1
ATOM 716 C C . PRO A 1 95 ? -2.464 3.813 -17.782 1.00 93.25 95 PRO A C 1
ATOM 718 O O . PRO A 1 95 ? -1.954 3.308 -16.784 1.00 93.25 95 PRO A O 1
ATOM 721 N N . VAL A 1 96 ? -3.743 4.199 -17.797 1.00 94.88 96 VAL A N 1
ATOM 722 C CA . VAL A 1 96 ? -4.651 4.048 -16.652 1.00 94.88 96 VAL A CA 1
ATOM 723 C C . VAL A 1 96 ? -4.931 2.574 -16.357 1.00 94.88 96 VAL A C 1
ATOM 725 O O . VAL A 1 96 ? -4.920 2.176 -15.191 1.00 94.88 96 VAL A O 1
ATOM 728 N N . LEU A 1 97 ? -5.151 1.751 -17.389 1.00 94.88 97 LEU A N 1
ATOM 729 C CA . LEU A 1 97 ? -5.371 0.318 -17.208 1.00 94.88 97 LEU A CA 1
ATOM 730 C C . LEU A 1 97 ? -4.105 -0.370 -16.690 1.00 94.88 97 LEU A C 1
ATOM 732 O O . LEU A 1 97 ? -4.198 -1.154 -15.746 1.00 94.88 97 LEU A O 1
ATOM 736 N N . ILE A 1 98 ? -2.931 -0.013 -17.221 1.00 95.25 98 ILE A N 1
ATOM 737 C CA . ILE A 1 98 ? -1.635 -0.481 -16.705 1.00 95.25 98 ILE A CA 1
ATOM 738 C C . ILE A 1 98 ? -1.476 -0.092 -15.228 1.00 95.25 98 ILE A C 1
ATOM 740 O O . ILE A 1 98 ? -1.129 -0.936 -14.400 1.00 95.25 98 ILE A O 1
ATOM 744 N N . ALA A 1 99 ? -1.777 1.159 -14.863 1.00 94.50 99 ALA A N 1
ATOM 745 C CA . ALA A 1 99 ? -1.681 1.629 -13.483 1.00 94.50 99 ALA A CA 1
ATOM 746 C C . ALA A 1 99 ? -2.602 0.835 -12.544 1.00 94.50 99 ALA A C 1
ATOM 748 O O . ALA A 1 99 ? -2.162 0.402 -11.479 1.00 94.50 99 ALA A O 1
ATOM 749 N N . MET A 1 100 ? -3.847 0.573 -12.942 1.00 94.69 100 MET A N 1
ATOM 750 C CA . MET A 1 100 ? -4.783 -0.230 -12.147 1.00 94.69 100 MET A CA 1
ATOM 751 C C . MET A 1 100 ? -4.356 -1.698 -12.050 1.00 94.69 100 MET A C 1
ATOM 753 O O . MET A 1 100 ? -4.358 -2.271 -10.961 1.00 94.69 100 MET A O 1
ATOM 757 N N . ALA A 1 101 ? -3.932 -2.302 -13.159 1.00 96.31 101 ALA A N 1
ATOM 758 C CA . ALA A 1 101 ? -3.463 -3.683 -13.190 1.00 96.31 101 ALA A CA 1
ATOM 759 C C . ALA A 1 101 ? -2.185 -3.881 -12.357 1.00 96.31 101 ALA A C 1
ATOM 761 O O . ALA A 1 101 ? -2.016 -4.930 -11.736 1.00 96.31 101 ALA A O 1
ATOM 762 N N . SER A 1 102 ? -1.331 -2.857 -12.257 1.00 95.69 102 SER A N 1
ATOM 763 C CA . SER A 1 102 ? -0.131 -2.892 -11.409 1.00 95.69 102 SER A CA 1
ATOM 764 C C . SER A 1 102 ? -0.453 -2.995 -9.912 1.00 95.69 102 SER A C 1
ATOM 766 O O . SER A 1 102 ? 0.364 -3.487 -9.136 1.00 95.69 102 SER A O 1
ATOM 768 N N . ARG A 1 103 ? -1.654 -2.569 -9.487 1.00 94.88 103 ARG A N 1
ATOM 769 C CA . ARG A 1 103 ? -2.120 -2.667 -8.091 1.00 94.88 103 ARG A CA 1
ATOM 770 C C . ARG A 1 103 ? -2.567 -4.071 -7.713 1.00 94.88 103 ARG A C 1
ATOM 772 O O .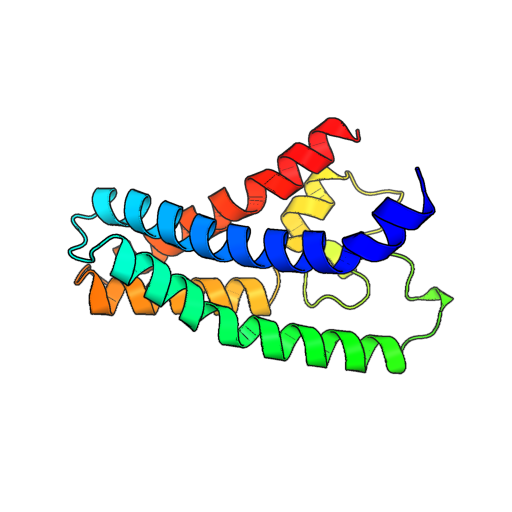 ARG A 1 103 ? -2.564 -4.405 -6.525 1.00 94.88 103 ARG A O 1
ATOM 779 N N . VAL A 1 104 ? -2.958 -4.874 -8.701 1.00 96.75 104 VAL A N 1
ATOM 780 C CA . VAL A 1 104 ? -3.266 -6.294 -8.523 1.00 96.75 104 VAL A CA 1
ATOM 781 C C . 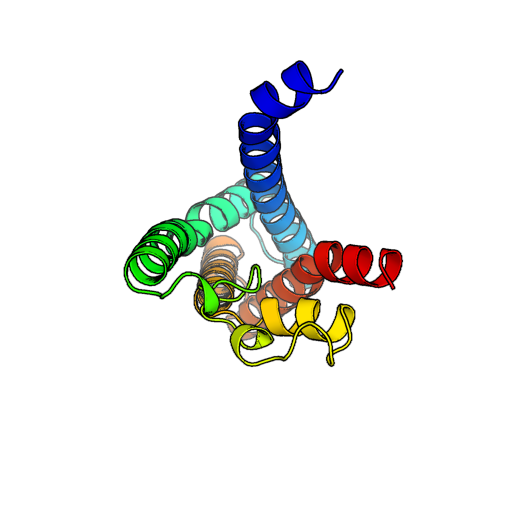VAL A 1 104 ? -1.948 -7.059 -8.554 1.00 96.75 104 VAL A C 1
ATOM 783 O O . VAL A 1 104 ? -1.595 -7.691 -9.544 1.00 96.75 104 VAL A O 1
ATOM 786 N N . ASP A 1 105 ? -1.201 -6.918 -7.464 1.00 97.44 105 ASP A N 1
ATOM 787 C CA . ASP A 1 105 ? 0.129 -7.476 -7.241 1.00 97.44 105 ASP A CA 1
ATOM 788 C C . ASP A 1 105 ? 0.116 -8.370 -5.998 1.00 97.44 105 ASP A C 1
ATOM 790 O O . ASP A 1 105 ? -0.459 -7.987 -4.976 1.00 97.44 105 ASP A O 1
ATOM 794 N N . LEU A 1 106 ? 0.773 -9.532 -6.060 1.00 97.94 106 LEU A N 1
ATOM 795 C CA . LEU A 1 106 ? 0.805 -10.503 -4.958 1.00 97.94 106 LEU A CA 1
ATOM 796 C C . LEU A 1 106 ? 1.193 -9.864 -3.615 1.00 97.94 106 LEU A C 1
ATOM 798 O O . LEU A 1 106 ? 0.523 -10.082 -2.603 1.00 97.94 106 LEU A O 1
ATOM 802 N N . PHE A 1 107 ? 2.249 -9.053 -3.594 1.00 97.94 107 PHE A N 1
ATOM 803 C CA . PHE A 1 107 ? 2.749 -8.448 -2.362 1.00 97.94 107 PHE A CA 1
ATOM 804 C C . PHE A 1 107 ? 1.867 -7.294 -1.907 1.00 97.94 107 PHE A C 1
ATOM 806 O O . PHE A 1 107 ? 1.625 -7.150 -0.713 1.00 97.94 107 PHE A O 1
ATOM 813 N N . THR A 1 108 ? 1.306 -6.521 -2.837 1.00 97.06 108 THR A N 1
ATOM 814 C CA . THR A 1 108 ? 0.314 -5.490 -2.497 1.00 97.06 108 THR A CA 1
ATOM 815 C C . THR A 1 108 ? -0.936 -6.096 -1.849 1.00 97.06 108 THR A C 1
ATOM 817 O O . THR A 1 108 ? -1.450 -5.557 -0.863 1.00 97.06 108 THR A O 1
ATOM 820 N N . ILE A 1 109 ? -1.426 -7.229 -2.358 1.00 98.12 109 ILE A N 1
ATOM 821 C CA . ILE A 1 109 ? -2.551 -7.952 -1.752 1.00 98.12 109 ILE A CA 1
ATOM 822 C C . ILE A 1 109 ? -2.158 -8.493 -0.375 1.00 98.12 109 ILE A C 1
ATOM 824 O O . ILE A 1 109 ? -2.930 -8.357 0.573 1.00 98.12 109 ILE A O 1
ATOM 828 N N . TRP A 1 110 ? -0.943 -9.021 -0.224 1.00 98.50 110 TRP A N 1
ATOM 829 C CA . TRP A 1 110 ? -0.438 -9.475 1.071 1.00 98.50 110 TRP A CA 1
ATOM 830 C C . TRP A 1 110 ? -0.377 -8.336 2.103 1.00 98.50 110 TRP A C 1
ATOM 832 O O . TRP A 1 110 ? -0.927 -8.479 3.196 1.00 98.50 110 TRP A O 1
ATOM 842 N N . VAL A 1 111 ? 0.185 -7.177 1.745 1.00 98.56 111 VAL A N 1
ATOM 843 C CA . VAL A 1 111 ? 0.170 -5.966 2.588 1.00 98.56 111 VAL A CA 1
ATOM 844 C C . VAL A 1 111 ? -1.268 -5.626 2.987 1.00 98.56 111 VAL A C 1
ATOM 846 O O . VAL A 1 111 ? -1.559 -5.438 4.164 1.00 98.56 111 VAL A O 1
ATOM 849 N N . THR A 1 112 ? -2.200 -5.632 2.032 1.00 98.50 112 THR A N 1
ATOM 850 C CA . THR A 1 112 ? -3.619 -5.315 2.274 1.00 98.50 112 THR A CA 1
ATOM 851 C C . THR A 1 112 ? -4.267 -6.277 3.274 1.00 98.50 112 THR A C 1
ATOM 853 O O . THR A 1 112 ? -4.999 -5.850 4.168 1.00 98.50 112 THR A O 1
ATOM 856 N N . VAL A 1 113 ? -3.961 -7.573 3.185 1.00 98.69 113 VAL A N 1
ATOM 857 C CA . VAL A 1 113 ? -4.421 -8.574 4.159 1.00 98.69 113 VAL A CA 1
ATOM 858 C C . VAL A 1 113 ? -3.850 -8.295 5.553 1.00 98.69 113 VAL A C 1
ATOM 860 O O . VAL A 1 113 ? -4.587 -8.385 6.536 1.00 98.69 113 VAL A O 1
ATOM 863 N N . LEU A 1 114 ? -2.576 -7.908 5.664 1.00 98.81 114 LEU A N 1
ATOM 864 C CA . LEU A 1 114 ? -1.972 -7.546 6.951 1.00 98.81 114 LEU A CA 1
ATOM 865 C C . LEU A 1 114 ? -2.589 -6.272 7.546 1.00 98.81 114 LEU A C 1
ATOM 867 O O . LEU A 1 114 ? -2.813 -6.228 8.756 1.00 98.81 114 LEU A O 1
ATOM 871 N N . LEU A 1 115 ? -2.950 -5.281 6.721 1.00 98.88 115 LEU A N 1
ATOM 872 C CA . LEU A 1 115 ? -3.714 -4.110 7.172 1.00 98.88 115 LEU A CA 1
ATOM 873 C C . LEU A 1 115 ? -5.076 -4.525 7.749 1.00 98.88 115 LEU A C 1
ATOM 875 O O . LEU A 1 115 ? -5.444 -4.063 8.830 1.00 98.88 115 LEU A O 1
ATOM 879 N N . ALA A 1 116 ? -5.795 -5.428 7.069 1.00 98.88 116 ALA A N 1
ATOM 880 C CA . ALA A 1 116 ? -7.081 -5.951 7.538 1.00 98.88 116 ALA A CA 1
ATOM 881 C C . ALA A 1 116 ? -6.940 -6.678 8.884 1.00 98.88 116 ALA A C 1
ATOM 883 O O . ALA A 1 116 ? -7.719 -6.454 9.809 1.00 98.88 116 ALA A O 1
ATOM 884 N N . ILE A 1 117 ? -5.920 -7.525 9.032 1.00 98.88 117 ILE A N 1
ATOM 885 C CA . ILE A 1 117 ? -5.651 -8.224 10.295 1.00 98.88 117 ILE A CA 1
ATOM 886 C C . ILE A 1 117 ? -5.310 -7.217 11.400 1.00 98.88 117 ILE A C 1
ATOM 888 O O . ILE A 1 117 ? -5.865 -7.297 12.497 1.00 98.88 117 ILE A O 1
ATOM 892 N N . GLY A 1 118 ? -4.442 -6.244 11.115 1.00 98.69 118 GLY A N 1
ATOM 893 C CA . GLY A 1 118 ? -4.030 -5.230 12.081 1.00 98.69 118 GLY A CA 1
ATOM 894 C C . GLY A 1 118 ? -5.205 -4.403 12.600 1.00 98.69 118 GLY A C 1
ATOM 895 O O . GLY A 1 118 ? -5.379 -4.279 13.813 1.00 98.69 118 GLY A O 1
ATOM 896 N N . ILE A 1 119 ? -6.055 -3.890 11.705 1.00 98.69 119 ILE A N 1
ATOM 897 C CA . ILE A 1 119 ? -7.216 -3.081 12.100 1.00 98.69 119 ILE A CA 1
ATOM 898 C C . ILE A 1 119 ? -8.304 -3.923 12.783 1.00 98.69 119 ILE A C 1
ATOM 900 O O . ILE A 1 119 ? -8.953 -3.441 13.707 1.00 98.69 119 ILE A O 1
ATOM 904 N N . HIS A 1 120 ? -8.466 -5.199 12.414 1.00 98.81 120 HIS A N 1
ATOM 905 C CA . HIS A 1 120 ? -9.356 -6.120 13.125 1.00 98.81 120 HIS A CA 1
ATOM 906 C C . HIS A 1 120 ? -8.943 -6.275 14.595 1.00 98.81 120 HIS A C 1
ATOM 908 O O . HIS A 1 120 ? -9.771 -6.129 15.495 1.00 98.81 120 HIS A O 1
ATOM 914 N N . VAL A 1 121 ? -7.659 -6.550 14.839 1.00 98.62 121 VAL A N 1
ATOM 915 C CA . VAL A 1 121 ? -7.136 -6.849 16.179 1.00 98.62 121 VAL A CA 1
ATOM 916 C C . VAL A 1 121 ? -7.041 -5.589 17.037 1.00 98.62 121 VAL A C 1
ATOM 918 O O . VAL A 1 121 ? -7.531 -5.566 18.166 1.00 98.62 121 VAL A O 1
ATOM 921 N N . VAL A 1 122 ? -6.423 -4.531 16.514 1.00 98.56 122 VAL A N 1
ATOM 922 C CA . VAL A 1 122 ? -6.147 -3.306 17.280 1.00 98.56 122 VAL A CA 1
ATOM 923 C C . VAL A 1 122 ? -7.364 -2.384 17.309 1.00 98.56 122 VAL A C 1
ATOM 925 O O . VAL A 1 122 ? -7.680 -1.809 18.351 1.00 98.56 122 VAL A O 1
ATOM 928 N N . GLY A 1 123 ? -8.067 -2.274 16.181 1.00 98.25 123 GLY A N 1
ATOM 929 C CA . GLY A 1 123 ? -9.287 -1.482 16.053 1.00 98.25 123 GLY A CA 1
ATOM 930 C C . GLY A 1 123 ? -10.522 -2.154 16.647 1.00 98.25 123 GLY A C 1
ATOM 931 O O . GLY A 1 123 ? -11.521 -1.476 16.880 1.00 98.25 123 GLY A O 1
ATOM 932 N N . LYS A 1 124 ? -10.450 -3.454 16.966 1.00 98.31 124 LYS A N 1
ATOM 933 C CA . LYS A 1 124 ? -11.523 -4.236 17.607 1.00 98.31 124 LYS A CA 1
ATOM 934 C C . LYS A 1 124 ? -12.845 -4.216 16.828 1.00 98.31 124 LYS A C 1
ATOM 936 O O . LYS A 1 124 ? -13.919 -4.247 17.424 1.00 98.31 124 LYS A O 1
ATOM 941 N N . ILE A 1 125 ? -12.758 -4.186 15.500 1.00 98.50 125 ILE A N 1
ATOM 942 C CA . ILE A 1 125 ? -13.917 -4.253 14.600 1.00 98.50 125 ILE A CA 1
ATOM 943 C C . ILE A 1 125 ? -14.100 -5.672 14.048 1.00 98.50 125 ILE A C 1
ATOM 945 O O . ILE A 1 125 ? -13.115 -6.397 13.909 1.00 98.50 125 ILE A O 1
ATOM 949 N N . PRO A 1 126 ? -15.325 -6.105 13.705 1.00 98.56 126 PRO A N 1
ATOM 950 C CA . PRO A 1 126 ? -15.577 -7.367 13.013 1.00 98.56 126 PRO A CA 1
ATOM 951 C C . PRO A 1 126 ? -14.685 -7.594 11.783 1.00 98.56 126 PRO A C 1
ATOM 953 O O . PRO A 1 126 ? -14.402 -6.669 11.023 1.00 98.56 126 PRO A O 1
ATOM 956 N N . LYS A 1 127 ? -14.313 -8.858 11.530 1.00 98.25 127 LYS A N 1
ATOM 957 C CA . LYS A 1 127 ? -13.442 -9.247 10.401 1.00 98.25 127 LYS A CA 1
ATOM 958 C C . LYS A 1 127 ? -13.923 -8.694 9.058 1.00 98.25 127 LYS A C 1
ATOM 960 O O . LYS A 1 127 ? -13.124 -8.163 8.299 1.00 98.25 127 LYS A O 1
ATOM 965 N N . GLN A 1 128 ? -15.225 -8.786 8.775 1.00 98.38 128 GLN A N 1
ATOM 966 C CA . GLN A 1 128 ? -15.797 -8.292 7.519 1.00 98.38 128 GLN A CA 1
ATOM 967 C C . GLN A 1 128 ? -15.553 -6.788 7.329 1.00 98.38 128 GLN A C 1
ATOM 969 O O . GLN A 1 128 ? -15.128 -6.372 6.256 1.00 98.38 128 GLN A O 1
ATOM 974 N N . GLN A 1 129 ? -15.764 -5.985 8.375 1.00 98.62 129 GLN A N 1
ATOM 975 C CA . GLN A 1 129 ? -15.517 -4.542 8.330 1.00 98.62 129 GLN A CA 1
ATOM 976 C C . GLN A 1 129 ? -14.029 -4.240 8.147 1.00 98.62 129 GLN A C 1
ATOM 978 O O . GLN A 1 129 ? -13.675 -3.372 7.357 1.00 98.62 129 GLN A O 1
ATOM 983 N N . ALA A 1 130 ? -13.151 -5.004 8.799 1.00 98.69 130 ALA A N 1
ATOM 984 C CA . ALA A 1 130 ? -11.709 -4.863 8.639 1.00 98.69 130 ALA A CA 1
ATOM 985 C C . ALA A 1 130 ? -11.228 -5.150 7.205 1.00 98.69 130 ALA A C 1
ATOM 987 O O . ALA A 1 130 ? -10.407 -4.402 6.673 1.00 98.69 130 ALA A O 1
ATOM 988 N N . TYR A 1 131 ? -11.763 -6.189 6.555 1.00 98.56 131 TYR A N 1
ATOM 989 C CA . TYR A 1 131 ? -11.464 -6.477 5.148 1.00 98.56 131 TYR A CA 1
ATOM 990 C C . TYR A 1 131 ? -11.959 -5.372 4.214 1.00 98.56 131 TYR A C 1
ATOM 992 O O . TYR A 1 131 ? -11.229 -4.975 3.308 1.00 98.56 131 TYR A O 1
ATOM 1000 N N . ILE A 1 132 ? -13.163 -4.841 4.449 1.00 98.62 132 ILE A N 1
ATOM 1001 C CA . ILE A 1 132 ? -13.691 -3.708 3.675 1.00 98.62 132 ILE A CA 1
ATOM 1002 C C . ILE A 1 132 ? -12.808 -2.473 3.879 1.00 98.62 132 ILE A C 1
ATOM 1004 O O . ILE A 1 132 ? -12.421 -1.836 2.901 1.00 98.62 132 ILE A O 1
ATOM 1008 N N . ALA A 1 133 ? -12.434 -2.165 5.123 1.00 98.62 133 ALA A N 1
ATOM 1009 C CA . ALA A 1 133 ? -11.583 -1.027 5.443 1.00 98.62 133 ALA A CA 1
ATOM 1010 C C . ALA A 1 133 ? -10.226 -1.111 4.727 1.00 98.62 133 ALA A C 1
ATOM 1012 O O . ALA A 1 133 ? -9.811 -0.161 4.067 1.00 98.62 133 ALA A O 1
ATOM 1013 N N . ALA A 1 134 ? -9.571 -2.273 4.779 1.00 98.56 134 ALA A N 1
ATOM 1014 C CA . ALA A 1 134 ? -8.321 -2.499 4.062 1.00 98.56 134 ALA A CA 1
ATOM 1015 C C . ALA A 1 134 ? -8.492 -2.434 2.535 1.00 98.56 134 ALA A C 1
ATOM 1017 O O . ALA A 1 134 ? -7.637 -1.871 1.853 1.00 98.56 134 ALA A O 1
ATOM 1018 N N . GLY A 1 135 ? -9.600 -2.950 1.995 1.00 98.38 135 GLY A N 1
ATOM 1019 C CA . GLY A 1 135 ? -9.923 -2.856 0.569 1.00 98.38 135 GLY A CA 1
ATOM 1020 C C . GLY A 1 135 ? -10.089 -1.410 0.091 1.00 98.38 135 GLY A C 1
ATOM 1021 O O . GLY A 1 135 ? -9.556 -1.042 -0.956 1.00 98.38 135 GLY A O 1
ATOM 1022 N N . ILE A 1 136 ? -10.749 -0.560 0.882 1.00 98.44 136 ILE A N 1
ATOM 1023 C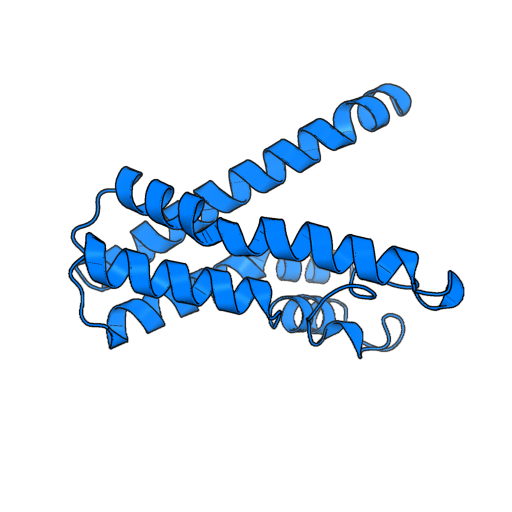 CA . ILE A 1 136 ? -10.846 0.881 0.602 1.00 98.44 136 ILE A CA 1
ATOM 1024 C C . ILE A 1 136 ? -9.458 1.527 0.667 1.00 98.44 136 ILE A C 1
ATOM 1026 O O . ILE A 1 136 ? -9.099 2.278 -0.238 1.00 98.44 136 ILE A O 1
ATOM 1030 N N . THR A 1 137 ? -8.640 1.205 1.673 1.00 98.12 137 THR A N 1
ATOM 1031 C CA . THR A 1 137 ? -7.257 1.705 1.751 1.00 98.12 137 THR A CA 1
ATOM 1032 C C . THR A 1 137 ? -6.431 1.296 0.528 1.00 98.12 137 THR A C 1
ATOM 1034 O O . THR A 1 137 ? -5.693 2.118 -0.016 1.00 98.12 137 THR A O 1
ATOM 1037 N N . TRP A 1 138 ? -6.586 0.063 0.036 1.00 97.69 138 TRP A N 1
ATOM 1038 C CA . TRP A 1 138 ? -5.933 -0.406 -1.189 1.00 97.69 138 TRP A CA 1
ATOM 1039 C C . TRP A 1 138 ? -6.372 0.388 -2.429 1.00 97.69 138 TRP A C 1
ATOM 1041 O O . TRP A 1 138 ? -5.507 0.784 -3.220 1.00 97.69 138 TRP A O 1
ATOM 1051 N N . LEU A 1 139 ? -7.679 0.657 -2.563 1.00 97.19 139 LEU A N 1
ATOM 1052 C CA . LEU A 1 139 ? -8.255 1.471 -3.641 1.00 97.19 139 LEU A CA 1
ATOM 1053 C C . LEU A 1 139 ? -7.720 2.905 -3.605 1.00 97.19 139 LEU A C 1
ATOM 1055 O O . LEU A 1 139 ? -7.261 3.420 -4.622 1.00 97.19 139 LEU A O 1
ATOM 1059 N N . VAL A 1 140 ? -7.718 3.543 -2.434 1.00 97.19 140 VAL A N 1
ATOM 1060 C CA . VAL A 1 140 ? -7.169 4.897 -2.257 1.00 97.19 140 VAL A CA 1
ATOM 1061 C C . VAL A 1 140 ? -5.672 4.919 -2.577 1.00 97.19 140 VAL A C 1
ATOM 1063 O O . VAL A 1 140 ? -5.192 5.842 -3.235 1.00 97.19 140 VAL A O 1
ATOM 1066 N N . GLY A 1 141 ? -4.939 3.869 -2.202 1.00 94.50 141 GLY A N 1
ATOM 1067 C CA . GLY A 1 141 ? -3.527 3.702 -2.547 1.00 94.50 141 GLY A CA 1
ATOM 1068 C C . GLY A 1 141 ? -3.247 3.609 -4.054 1.00 94.50 141 GLY A C 1
ATOM 1069 O O . GLY A 1 141 ? -2.114 3.836 -4.468 1.00 94.50 141 GLY A O 1
ATOM 1070 N N . ALA A 1 142 ? -4.248 3.312 -4.890 1.00 94.62 142 ALA A N 1
ATOM 1071 C CA . ALA A 1 142 ? -4.108 3.332 -6.348 1.00 94.62 142 ALA A CA 1
ATOM 1072 C C . ALA A 1 142 ? -4.137 4.752 -6.941 1.00 94.62 142 ALA A C 1
ATOM 1074 O O . ALA A 1 142 ? -3.598 4.974 -8.028 1.00 94.62 142 ALA A O 1
ATOM 1075 N N . LEU A 1 143 ? -4.736 5.722 -6.238 1.00 95.06 143 LEU A N 1
ATOM 1076 C CA . LEU A 1 143 ? -5.002 7.058 -6.778 1.00 95.06 143 LEU A CA 1
ATOM 1077 C C . LEU A 1 143 ? -3.749 7.792 -7.273 1.00 95.06 143 LEU A C 1
ATOM 1079 O O . LEU A 1 143 ? -3.821 8.346 -8.366 1.00 95.06 143 LEU A O 1
ATOM 1083 N N . PRO A 1 144 ? -2.597 7.800 -6.571 1.00 93.12 144 PRO A N 1
ATOM 1084 C CA . PRO A 1 144 ? -1.415 8.500 -7.073 1.00 93.12 144 PRO A CA 1
ATOM 1085 C C . PRO A 1 144 ? -0.950 7.986 -8.441 1.00 93.12 144 PRO A C 1
ATOM 1087 O O . PRO A 1 144 ? -0.634 8.789 -9.318 1.00 93.12 144 PRO A O 1
ATOM 1090 N N . ALA A 1 145 ? -0.964 6.664 -8.644 1.00 92.06 145 ALA A N 1
ATOM 1091 C CA . ALA A 1 145 ? -0.568 6.042 -9.906 1.00 92.06 145 ALA A CA 1
ATOM 1092 C C . ALA A 1 145 ? -1.577 6.342 -11.023 1.00 92.06 145 ALA A C 1
ATOM 1094 O O . ALA A 1 145 ? -1.184 6.735 -12.118 1.00 92.06 145 ALA A O 1
ATOM 1095 N N . VAL A 1 146 ? -2.876 6.233 -10.731 1.00 94.12 146 VAL A N 1
ATOM 1096 C CA . VAL A 1 146 ? -3.949 6.527 -11.695 1.00 94.12 146 VAL A CA 1
ATOM 1097 C C . VAL A 1 146 ? -3.954 8.002 -12.096 1.00 94.12 146 VAL A C 1
ATOM 1099 O O . VAL A 1 146 ? -4.037 8.319 -13.278 1.00 94.12 146 VAL A O 1
ATOM 1102 N N . LEU A 1 147 ? -3.819 8.917 -11.134 1.00 94.56 147 LEU A N 1
ATOM 1103 C CA . LEU A 1 147 ? -3.728 10.354 -11.401 1.00 94.56 147 LEU A CA 1
ATOM 1104 C C . LEU A 1 147 ? -2.455 10.707 -12.174 1.00 94.56 147 LEU A C 1
ATOM 1106 O O . LEU A 1 147 ? -2.477 11.628 -12.984 1.00 94.56 147 LEU A O 1
ATOM 1110 N N . GLY A 1 148 ? -1.350 10.001 -11.928 1.00 93.06 148 GLY A N 1
ATOM 1111 C CA . GLY A 1 148 ? -0.141 10.105 -12.743 1.00 93.06 148 GLY A CA 1
ATOM 1112 C C . GLY A 1 148 ? -0.406 9.698 -14.191 1.00 93.06 148 GLY A C 1
ATOM 1113 O O . GLY A 1 148 ? -0.138 10.481 -15.097 1.00 93.06 148 GLY A O 1
ATOM 1114 N N . ALA A 1 149 ? -1.015 8.528 -14.392 1.00 92.38 149 ALA A N 1
ATOM 1115 C CA . ALA A 1 149 ? -1.354 7.995 -15.709 1.00 92.38 149 ALA A CA 1
ATOM 1116 C C . ALA A 1 149 ? -2.325 8.893 -16.498 1.00 92.38 149 ALA A C 1
ATOM 1118 O O . ALA A 1 149 ? -2.160 9.073 -17.701 1.00 92.38 149 ALA A O 1
ATOM 1119 N N . LEU A 1 150 ? -3.309 9.496 -15.822 1.00 93.38 150 LEU A N 1
ATOM 1120 C CA . LEU A 1 150 ? -4.248 10.450 -16.427 1.00 93.38 150 LEU A CA 1
ATOM 1121 C C . LEU A 1 150 ? -3.585 11.755 -16.879 1.00 93.38 150 LEU A C 1
ATOM 1123 O O . LEU A 1 150 ? -4.115 12.422 -17.755 1.00 93.38 150 LEU A O 1
ATOM 1127 N N . ARG A 1 151 ? -2.467 12.153 -16.261 1.00 92.56 151 ARG A N 1
ATOM 1128 C CA . ARG A 1 151 ? -1.722 13.364 -16.647 1.00 92.56 151 ARG A CA 1
ATOM 1129 C C . ARG A 1 151 ? -0.728 13.114 -17.778 1.00 92.56 151 ARG A C 1
ATOM 1131 O O . ARG A 1 151 ? -0.230 14.078 -18.347 1.00 92.56 151 ARG A O 1
ATOM 1138 N N . SER A 1 152 ? -0.376 11.852 -18.024 1.00 82.62 152 SER A N 1
ATOM 1139 C CA . SER A 1 152 ? 0.588 11.455 -19.054 1.00 82.62 152 SER A CA 1
ATOM 1140 C C . SER A 1 152 ? -0.049 11.040 -20.381 1.00 82.62 152 SER A C 1
ATOM 1142 O O . SER A 1 152 ? 0.679 10.930 -21.362 1.00 82.62 152 SER A O 1
ATOM 1144 N N . GLY A 1 153 ? -1.354 10.747 -20.391 1.00 69.31 153 GLY A N 1
ATOM 1145 C CA . GLY A 1 153 ? -2.141 10.522 -21.609 1.00 69.31 153 GLY A CA 1
ATOM 1146 C C . GLY A 1 153 ? -2.756 11.816 -22.115 1.00 69.31 153 GLY A C 1
ATOM 1147 O O . GLY A 1 153 ? -2.924 11.919 -23.346 1.00 69.31 153 GLY A O 1
#

Secondary structure (DSSP, 8-state):
-HHHHHHHHHHHHHHHHHHHHHHHHHHHHHHHHTTT----HHHHHHHHHHHTHHHHHHHHHHHHHHHHS-GGG--STTTT-SBGGGGS-TTTS-HHHHHHHHHSBHHHHHHHHHHHHHHHHHH---HHHHHHHHHHHHHHHHHHHHHHHHHH-

Nearest PDB structures (foldseek):
  1knc-assembly1_A  TM=2.648E-01  e=8.127E-01  Mycobacterium tuberculosis
  1lw1-assembly1_A  TM=3.050E-01  e=1.250E+00  Mycobacterium tuberculosis H37Rv
  1me5-assembly1_C  TM=2.750E-01  e=2.258E+00  Mycobacterium tuberculosis
  1tu9-assembly1_A  TM=3.659E-01  e=6.622E+00  Pseudomonas aeruginosa PAO1

Mean predicted aligned error: 4.0 Å

Foldseek 3Di:
DPVVCVVCVVVVVVVVVLVLLLVLLQLLVVLLVVQQFDADSVLSSVLSVVLCPLVVVQVVQLVVVVVVDDPVQPPDPCSSFQWQLVPDDPVPDQQLVSLVRSLRGPSNVSSLVSQLVSSCVRRVGDSVSSNVSSVVSSVVSSVVSNVVSVVVD

Sequence (153 aa):
GRGFFETLSPLFFAFGITLSIFGAGFVLWLVGKLFDAKESVSAAFMIATYAEVPRLVQILTNAAQGLLMSPESLNSMNAVGFNLARFMDPDATSPVLIAMASRVDLFTIWVTVLLAIGIHVVGKIPKQQAYIAAGITWLVGALPAVLGALRSG

pLDDT: mean 94.19, std 6.13, range [62.94, 98.88]

Radius of gyration: 17.17 Å; Cα contacts (8 Å, |Δi|>4): 164; chains: 1; bounding box: 41×36×45 Å

Solvent-accessible surface area (backbone atoms only — not comparable to full-atom values): 7972 Å² total; per-residue (Å²): 116,66,70,61,50,64,71,42,44,65,57,53,49,54,49,51,56,53,50,49,37,49,48,49,7,51,45,38,37,58,46,30,54,78,62,71,33,66,49,52,65,69,51,25,33,49,33,31,57,64,23,45,57,48,53,59,52,46,55,52,54,29,52,56,47,53,75,74,50,59,76,84,64,61,77,48,94,36,50,52,51,69,25,57,30,44,81,53,56,80,89,82,46,58,56,45,57,42,41,56,29,49,60,55,17,61,49,55,51,50,26,35,52,40,35,15,52,38,42,21,68,62,16,68,32,59,65,70,59,17,45,50,32,24,50,51,36,53,56,59,67,44,45,67,52,35,57,49,26,66,73,74,108